Protein AF-A0A0R0IDP7-F1 (afdb_monomer)

Nearest PDB structures (foldseek):
  8xi2-assembly1_f  TM=9.512E-01  e=8.673E-04  Chlamydomonas reinhardtii
  3jb9-assembly1_n  TM=9.556E-01  e=2.676E-03  Schizosaccharomyces pombe 972h-
  5o9z-assembly1_d  TM=9.254E-01  e=3.895E-03  Homo sapiens
  8xi2-assembly1_c  TM=8.577E-01  e=1.983E-02  Chlamydomonas reinhardtii
  3cw1-assembly2_M  TM=7.377E-01  e=1.983E-02  Homo sapiens

pLDDT: mean 78.01, std 17.72, range [37.69, 93.31]

Solvent-accessible surface area (backbone atoms only — not comparable to full-atom values): 4506 Å² total; per-residue (Å²): 124,80,50,64,76,77,82,56,89,52,69,91,62,49,50,77,47,58,46,82,74,49,77,51,100,70,52,33,34,36,29,36,68,23,32,35,20,49,88,84,39,83,72,49,77,63,33,61,37,41,46,60,26,92,76,59,91,81,88,79,92,73,90,70,76,72,78,81,73,129

Foldseek 3Di:
DEPAVPPVPPLVAKDKDFAFDDADPQRKTWGAQIFIAGVNDTDDTDGT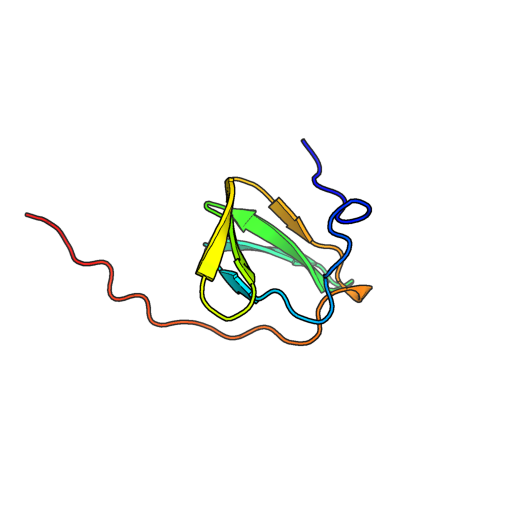YIYGRVSDPDDDDDPPPPPPDD

Radius of gyration: 12.5 Å; Cα contacts (8 Å, |Δi|>4): 105; chains: 1; bounding box: 26×37×30 Å

Structure (mmCIF, N/CA/C/O backbone):
data_AF-A0A0R0IDP7-F1
#
_entry.id   AF-A0A0R0IDP7-F1
#
loop_
_atom_site.group_PDB
_atom_site.id
_atom_site.type_symbol
_atom_site.label_atom_id
_atom_site.label_alt_id
_atom_site.label_comp_id
_atom_site.label_asym_id
_atom_site.label_entity_id
_atom_site.label_seq_id
_atom_site.pdbx_PDB_ins_code
_atom_site.Cartn_x
_atom_site.Cartn_y
_atom_site.Cartn_z
_atom_site.occupancy
_atom_site.B_iso_or_equiv
_atom_site.auth_seq_id
_atom_site.auth_comp_id
_atom_site.auth_asym_id
_atom_site.auth_atom_id
_atom_site.pdbx_PDB_model_num
ATOM 1 N N . MET A 1 1 ? 10.977 -2.457 8.106 1.00 45.50 1 MET A N 1
ATOM 2 C CA . MET A 1 1 ? 10.303 -3.749 8.339 1.00 45.50 1 MET A CA 1
ATOM 3 C C . MET A 1 1 ? 9.389 -3.961 7.147 1.00 45.50 1 MET A C 1
ATOM 5 O O . MET A 1 1 ? 8.327 -3.368 7.085 1.00 45.50 1 MET A O 1
ATOM 9 N N . LEU A 1 2 ? 9.888 -4.633 6.109 1.00 45.12 2 LEU A N 1
ATOM 10 C CA . LEU A 1 2 ? 9.159 -4.797 4.855 1.00 45.12 2 LEU A CA 1
ATOM 11 C C . LEU A 1 2 ? 8.037 -5.800 5.129 1.00 45.12 2 LEU A C 1
ATOM 13 O O . LEU A 1 2 ? 8.315 -6.995 5.216 1.00 45.12 2 LEU A O 1
AT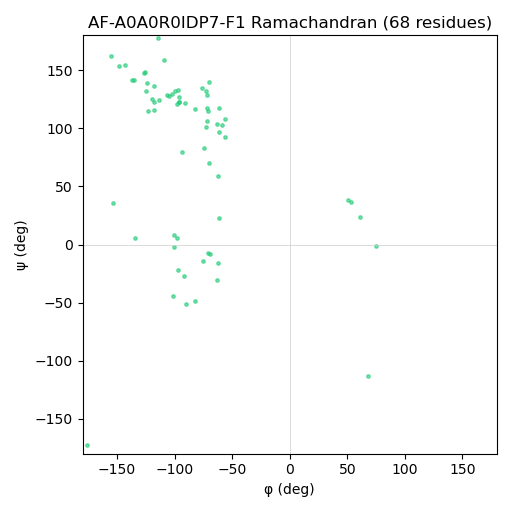OM 17 N N . LEU A 1 3 ? 6.799 -5.335 5.321 1.00 50.62 3 LEU A N 1
ATOM 18 C CA . LEU A 1 3 ? 5.637 -6.222 5.338 1.00 50.62 3 LEU A CA 1
ATOM 19 C C . LEU A 1 3 ? 5.426 -6.708 3.897 1.00 50.62 3 LEU A C 1
ATOM 21 O O . LEU A 1 3 ? 4.527 -6.273 3.190 1.00 50.62 3 LEU A O 1
ATOM 25 N N . CYS A 1 4 ? 6.336 -7.556 3.414 1.00 48.41 4 CYS A N 1
ATOM 26 C CA . CYS A 1 4 ? 6.147 -8.293 2.182 1.00 48.41 4 CYS A CA 1
ATOM 27 C C . CYS A 1 4 ? 4.935 -9.170 2.474 1.00 48.41 4 CYS A C 1
ATOM 29 O O . CYS A 1 4 ? 5.039 -10.093 3.279 1.00 48.41 4 CYS A O 1
ATOM 31 N N . MET A 1 5 ? 3.782 -8.778 1.929 1.00 51.91 5 MET A N 1
ATOM 32 C CA . MET A 1 5 ? 2.452 -9.364 2.124 1.00 51.91 5 MET A CA 1
ATOM 33 C C . MET A 1 5 ? 2.406 -10.821 1.621 1.00 51.91 5 MET A C 1
ATOM 35 O O . MET A 1 5 ? 1.673 -11.149 0.696 1.00 51.91 5 MET A O 1
ATOM 39 N N . HIS A 1 6 ? 3.245 -11.691 2.180 1.00 45.50 6 HIS A N 1
ATOM 40 C CA . HIS A 1 6 ? 3.206 -13.140 2.038 1.00 45.50 6 HIS A CA 1
ATOM 41 C C . HIS A 1 6 ? 2.358 -13.738 3.175 1.00 45.50 6 HIS A C 1
ATOM 43 O O . HIS A 1 6 ? 1.715 -14.759 2.983 1.00 45.50 6 HIS A O 1
ATOM 49 N N . GLU A 1 7 ? 2.272 -13.067 4.330 1.00 46.66 7 GLU A N 1
ATOM 50 C CA . GLU A 1 7 ? 1.513 -13.550 5.497 1.00 46.66 7 GLU A CA 1
ATOM 51 C C . GLU A 1 7 ? 0.108 -12.946 5.644 1.00 46.66 7 GLU A C 1
ATOM 53 O O . GLU A 1 7 ? -0.595 -13.231 6.611 1.00 46.66 7 GLU A O 1
ATOM 58 N N . VAL A 1 8 ? -0.353 -12.144 4.681 1.00 52.31 8 VAL A N 1
ATOM 59 C CA . VAL A 1 8 ? -1.746 -11.677 4.671 1.00 52.31 8 VAL A CA 1
ATOM 60 C C . VAL A 1 8 ? -2.555 -12.640 3.816 1.00 52.31 8 VAL A C 1
ATOM 62 O O . VAL A 1 8 ? -2.815 -12.401 2.639 1.00 52.31 8 VAL A O 1
ATOM 65 N N . GLY A 1 9 ? -2.914 -13.779 4.414 1.00 45.88 9 GLY A N 1
ATOM 66 C CA . GLY A 1 9 ? -3.656 -14.891 3.801 1.00 45.88 9 GLY A CA 1
ATOM 67 C C . GLY A 1 9 ? -5.071 -14.562 3.297 1.00 45.88 9 GLY A C 1
ATOM 68 O O . GLY A 1 9 ? -5.902 -15.457 3.193 1.00 45.88 9 GLY A O 1
ATOM 69 N N . SER A 1 10 ? -5.380 -13.298 2.998 1.00 46.78 10 SER A N 1
ATOM 70 C CA . SER A 1 10 ? -6.698 -12.844 2.552 1.00 46.78 10 SER A CA 1
ATOM 71 C C . SER A 1 10 ? -6.635 -11.572 1.692 1.00 46.78 10 SER A C 1
ATOM 73 O O . SER A 1 10 ? -7.522 -10.721 1.761 1.00 46.78 10 SER A O 1
ATOM 75 N N . LEU A 1 11 ? -5.606 -11.419 0.854 1.00 52.50 11 LEU A N 1
ATOM 76 C CA . LEU A 1 11 ? -5.448 -10.223 0.017 1.00 52.50 11 LEU A CA 1
ATOM 77 C C . LEU A 1 11 ? -6.589 -10.009 -1.005 1.00 52.50 11 LEU A C 1
ATOM 79 O O . LEU A 1 11 ? -6.768 -8.915 -1.522 1.00 52.50 11 LEU A O 1
ATOM 83 N N . VAL A 1 12 ? -7.405 -11.036 -1.263 1.00 53.78 12 VAL A N 1
ATOM 84 C CA . VAL A 1 12 ? -8.538 -10.970 -2.203 1.00 53.78 12 VAL A CA 1
ATOM 85 C C . VAL A 1 12 ? -9.746 -10.199 -1.630 1.00 53.78 12 VAL A C 1
ATOM 87 O O . VAL A 1 12 ? -10.631 -9.824 -2.391 1.00 53.78 12 VAL A O 1
ATOM 90 N N . LEU A 1 13 ? -9.799 -9.920 -0.317 1.00 63.53 13 LEU A N 1
ATOM 91 C CA . LEU A 1 13 ? -10.965 -9.285 0.338 1.00 63.53 13 LEU A CA 1
ATOM 92 C C . LEU A 1 13 ? -10.625 -8.139 1.310 1.00 63.53 13 LEU A C 1
ATOM 94 O O . LEU A 1 13 ? -11.520 -7.633 1.993 1.00 63.53 13 LEU A O 1
ATOM 98 N N . ALA A 1 14 ? -9.357 -7.737 1.402 1.00 78.62 14 ALA A N 1
ATOM 99 C CA . ALA A 1 14 ? -8.922 -6.692 2.323 1.00 78.62 14 ALA A CA 1
ATOM 100 C C . ALA A 1 14 ? -8.760 -5.341 1.608 1.00 78.62 14 ALA A C 1
ATOM 102 O O . ALA A 1 14 ? -8.129 -5.253 0.557 1.00 78.62 14 ALA A O 1
ATOM 103 N N . ASN A 1 15 ? -9.312 -4.279 2.195 1.00 88.31 15 ASN A N 1
ATOM 104 C CA . ASN A 1 15 ? -9.085 -2.903 1.767 1.00 88.31 15 ASN A CA 1
ATOM 105 C C . ASN A 1 15 ? -7.967 -2.288 2.619 1.00 88.31 15 ASN A C 1
ATOM 107 O O . ASN A 1 15 ? -8.081 -2.244 3.846 1.00 88.31 15 ASN A O 1
ATOM 111 N N . LEU A 1 16 ? -6.905 -1.812 1.969 1.00 90.31 16 LEU A N 1
ATOM 112 C CA . LEU A 1 16 ? -5.806 -1.101 2.616 1.00 90.31 16 LEU A CA 1
ATOM 113 C C . LEU A 1 16 ? -6.012 0.403 2.449 1.00 90.31 16 LEU A C 1
ATOM 115 O O . LEU A 1 16 ? -6.065 0.910 1.330 1.00 90.31 16 LEU A O 1
ATOM 119 N N . ALA A 1 17 ? -6.101 1.117 3.567 1.00 91.12 17 ALA A N 1
ATOM 120 C CA . ALA A 1 17 ? -6.190 2.572 3.583 1.00 91.12 17 ALA A CA 1
ATOM 121 C C . ALA A 1 17 ? -4.982 3.157 4.314 1.00 91.12 17 ALA A C 1
ATOM 123 O O . ALA A 1 17 ? -4.598 2.669 5.372 1.00 91.12 17 ALA A O 1
ATOM 124 N N . GLY A 1 18 ? -4.395 4.211 3.759 1.00 91.62 18 GLY A N 1
ATOM 125 C CA . GLY A 1 18 ? -3.235 4.881 4.334 1.00 91.62 18 GLY A CA 1
ATOM 126 C C . GLY A 1 18 ? -2.847 6.110 3.524 1.00 91.62 18 GLY A C 1
ATOM 127 O O . GLY A 1 18 ? -3.560 6.519 2.603 1.00 91.62 18 GLY A O 1
ATOM 128 N N . ILE A 1 19 ? -1.714 6.700 3.882 1.00 92.69 19 ILE A N 1
ATOM 129 C CA . ILE A 1 19 ? -1.109 7.814 3.159 1.00 92.69 19 ILE A CA 1
ATOM 130 C C . ILE A 1 19 ? -0.155 7.227 2.126 1.00 92.69 19 ILE A C 1
ATOM 132 O O . ILE A 1 19 ? 0.767 6.498 2.475 1.00 92.69 19 ILE A O 1
ATOM 136 N N . LEU A 1 20 ? -0.374 7.534 0.849 1.00 92.56 20 LEU A N 1
ATOM 137 C CA . LEU A 1 20 ? 0.542 7.144 -0.218 1.00 92.56 20 LEU A CA 1
ATOM 138 C C . LEU A 1 20 ? 1.827 7.977 -0.110 1.00 92.56 20 LEU A C 1
ATOM 140 O O . LEU A 1 20 ? 1.779 9.186 -0.326 1.00 92.56 20 LEU A O 1
ATOM 144 N N . ALA A 1 21 ? 2.957 7.331 0.178 1.00 93.31 21 ALA A N 1
ATOM 145 C CA . ALA A 1 21 ? 4.259 7.990 0.244 1.00 93.31 21 ALA A CA 1
ATOM 146 C C . ALA A 1 21 ? 4.967 7.970 -1.118 1.00 93.31 21 ALA A C 1
ATOM 148 O O . ALA A 1 21 ? 5.372 9.017 -1.619 1.00 93.31 21 ALA A O 1
ATOM 149 N N . CYS A 1 22 ? 5.074 6.791 -1.747 1.00 92.25 22 CYS A N 1
ATOM 150 C CA . CYS A 1 22 ? 5.771 6.606 -3.026 1.00 92.25 22 CYS A CA 1
ATOM 151 C C . CYS A 1 22 ? 5.135 5.495 -3.880 1.00 92.25 22 CYS A C 1
ATOM 153 O O . CYS A 1 22 ? 4.575 4.534 -3.348 1.00 92.25 22 CYS A O 1
ATOM 155 N N . LEU A 1 23 ? 5.299 5.603 -5.203 1.00 92.62 23 LEU A N 1
ATOM 156 C CA . LEU A 1 23 ? 4.907 4.614 -6.215 1.00 92.62 23 LEU A CA 1
ATOM 157 C C . LEU A 1 23 ? 6.028 4.478 -7.262 1.00 92.62 23 LEU A C 1
ATOM 159 O O . LEU A 1 23 ? 6.622 5.488 -7.640 1.00 92.62 23 LEU A O 1
ATOM 163 N N . ASP A 1 24 ? 6.304 3.263 -7.748 1.00 89.31 24 ASP A N 1
ATOM 164 C CA . ASP A 1 24 ? 7.305 3.003 -8.798 1.00 89.31 24 ASP A CA 1
ATOM 165 C C . ASP A 1 24 ? 6.706 2.473 -10.124 1.00 89.31 24 ASP A C 1
ATOM 167 O O . ASP A 1 24 ? 5.501 2.246 -10.250 1.00 89.31 24 ASP A O 1
ATOM 171 N N . GLY A 1 25 ? 7.560 2.259 -11.135 1.00 89.50 25 GLY A N 1
ATOM 172 C CA . GLY A 1 25 ? 7.166 1.745 -12.457 1.00 89.50 25 GLY A CA 1
ATOM 173 C C . GLY A 1 25 ? 6.709 0.278 -12.488 1.00 89.50 25 GLY A C 1
ATOM 174 O O . GLY A 1 25 ? 6.197 -0.173 -13.509 1.00 89.50 25 GLY A O 1
ATOM 175 N N . TYR A 1 26 ? 6.860 -0.458 -11.384 1.00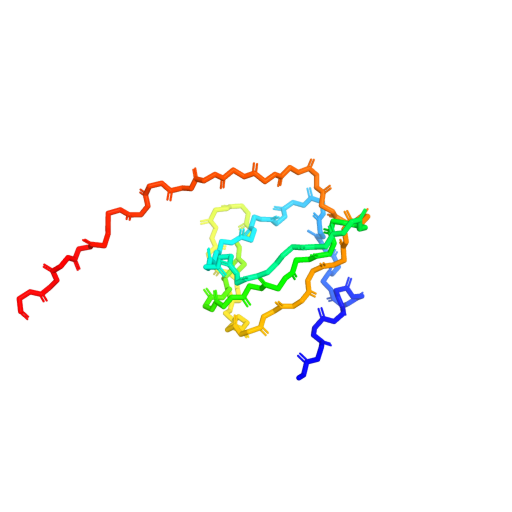 89.00 26 TYR A N 1
ATOM 176 C CA . TYR A 1 26 ? 6.305 -1.800 -11.178 1.00 89.00 26 TYR A CA 1
ATOM 177 C C . TYR A 1 26 ? 5.029 -1.768 -10.327 1.00 89.00 26 TYR A C 1
ATOM 179 O O . TYR A 1 26 ? 4.515 -2.821 -9.944 1.00 89.00 26 TYR A O 1
ATOM 187 N N . MET A 1 27 ? 4.520 -0.565 -10.041 1.00 89.38 27 MET A N 1
ATOM 188 C CA . MET A 1 27 ? 3.382 -0.293 -9.171 1.00 89.38 27 MET A CA 1
ATOM 189 C C . MET A 1 27 ? 3.583 -0.753 -7.722 1.00 89.38 27 MET A C 1
ATOM 191 O O . MET A 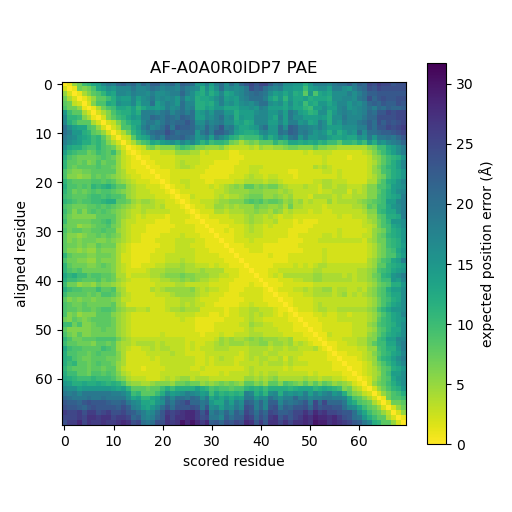1 27 ? 2.602 -0.983 -7.018 1.00 89.38 27 MET A O 1
ATOM 195 N N . ASN A 1 28 ? 4.823 -0.893 -7.244 1.00 88.88 28 ASN A N 1
ATOM 196 C CA . ASN A 1 28 ? 5.039 -1.098 -5.815 1.00 88.88 28 ASN A CA 1
ATOM 197 C C . ASN A 1 28 ? 4.725 0.189 -5.055 1.00 88.88 28 ASN A C 1
ATOM 199 O O . ASN A 1 28 ? 5.076 1.283 -5.498 1.00 88.88 28 ASN A O 1
ATOM 203 N N . ILE A 1 29 ? 4.083 0.043 -3.902 1.00 91.06 29 ILE A N 1
ATOM 204 C CA . ILE A 1 29 ? 3.510 1.144 -3.136 1.00 91.06 29 ILE A CA 1
ATOM 205 C C . ILE A 1 29 ? 4.170 1.191 -1.767 1.00 91.06 29 ILE A C 1
ATOM 207 O O . ILE A 1 29 ? 4.128 0.210 -1.027 1.00 91.06 29 ILE A O 1
ATOM 211 N N . ALA A 1 30 ? 4.724 2.341 -1.405 1.00 91.75 30 ALA A N 1
ATOM 212 C CA . ALA A 1 30 ? 5.040 2.653 -0.018 1.00 91.75 30 ALA A CA 1
ATOM 213 C C . ALA A 1 30 ? 3.891 3.476 0.572 1.00 91.75 30 ALA A C 1
ATOM 215 O O . ALA A 1 30 ? 3.505 4.499 -0.001 1.00 91.75 30 ALA A O 1
ATOM 216 N N . MET A 1 31 ? 3.348 3.029 1.702 1.00 92.00 31 MET A N 1
ATOM 217 C CA . MET A 1 31 ? 2.301 3.735 2.431 1.00 92.00 31 MET A CA 1
ATOM 218 C C . MET A 1 31 ? 2.677 3.944 3.892 1.00 92.00 31 MET A C 1
ATOM 220 O O . MET A 1 31 ? 3.308 3.090 4.506 1.00 92.00 31 MET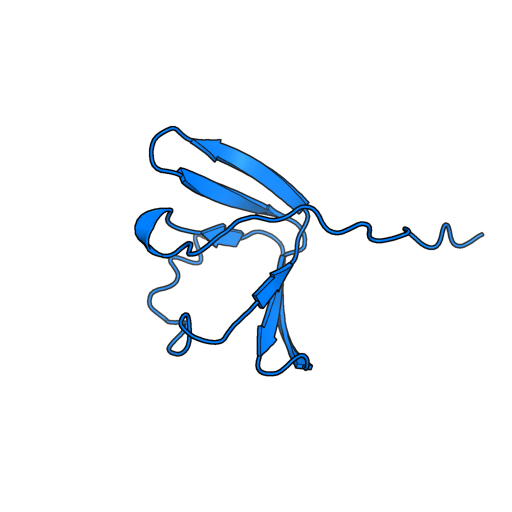 A O 1
ATOM 224 N N . GLU A 1 32 ? 2.211 5.047 4.456 1.00 92.94 32 GLU A N 1
ATOM 225 C CA . GLU A 1 32 ? 2.303 5.368 5.877 1.00 92.94 32 GLU A CA 1
ATOM 226 C C . GLU A 1 32 ? 0.916 5.283 6.519 1.00 92.94 32 GLU A C 1
ATOM 228 O O . GLU A 1 32 ? -0.113 5.393 5.844 1.00 92.94 32 GLU A O 1
ATOM 233 N N . GLN A 1 33 ? 0.874 5.107 7.843 1.00 92.38 33 GLN A N 1
ATOM 234 C CA . GLN A 1 33 ? -0.376 5.003 8.615 1.00 92.38 33 GLN A CA 1
ATOM 235 C C . GLN A 1 33 ? -1.370 3.980 8.027 1.00 92.38 33 GLN A C 1
ATOM 237 O O . GLN A 1 33 ? -2.581 4.195 8.005 1.00 92.38 33 GLN A O 1
ATOM 242 N N . THR A 1 34 ? -0.840 2.866 7.526 1.00 91.12 34 THR A N 1
ATOM 243 C CA . THR A 1 34 ? -1.588 1.833 6.816 1.00 91.12 34 THR A CA 1
ATOM 244 C C . THR A 1 34 ? -2.464 1.036 7.771 1.00 91.12 34 THR A C 1
ATOM 246 O O . THR A 1 34 ? -1.990 0.495 8.772 1.00 91.12 34 THR A O 1
ATOM 249 N N . GLU A 1 35 ? -3.737 0.919 7.421 1.00 91.56 35 GLU A N 1
ATOM 250 C CA . GLU A 1 35 ? -4.764 0.172 8.135 1.00 91.56 35 GLU A CA 1
ATOM 251 C C . GLU A 1 35 ? -5.398 -0.859 7.195 1.00 91.56 35 GLU A C 1
ATOM 253 O O . GLU A 1 35 ? -5.660 -0.580 6.023 1.00 91.56 35 GLU A O 1
ATOM 258 N N . GLU A 1 36 ? -5.651 -2.055 7.719 1.00 89.38 36 GLU A N 1
ATOM 259 C CA . GLU A 1 36 ? -6.310 -3.143 7.002 1.00 89.38 36 GLU A CA 1
ATOM 260 C C . GLU A 1 36 ? -7.762 -3.265 7.429 1.00 89.38 36 GLU A C 1
ATOM 262 O O . GLU A 1 36 ? -8.062 -3.404 8.617 1.00 89.38 36 GLU A O 1
ATOM 267 N N . TYR A 1 37 ? -8.653 -3.299 6.444 1.00 88.06 37 TYR A N 1
ATOM 268 C CA . TYR A 1 37 ? -10.071 -3.529 6.646 1.00 88.06 37 TYR A CA 1
ATOM 269 C C . TYR A 1 37 ? -10.510 -4.808 5.945 1.00 88.06 37 TYR A C 1
ATOM 271 O O . TYR A 1 37 ? -10.409 -4.917 4.726 1.00 88.06 37 TYR A O 1
ATOM 279 N N . VAL A 1 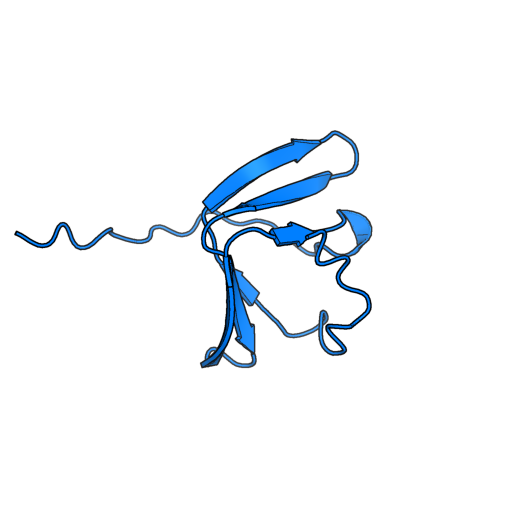38 ? -11.078 -5.746 6.700 1.00 86.50 38 VAL A N 1
ATOM 280 C CA . VAL A 1 38 ? -11.695 -6.965 6.159 1.00 86.50 38 VAL A CA 1
ATOM 281 C C . VAL A 1 38 ? -13.190 -6.881 6.425 1.00 86.50 38 VAL A C 1
ATOM 283 O O . VAL A 1 38 ? -13.606 -6.676 7.564 1.00 86.50 38 VAL A O 1
ATOM 286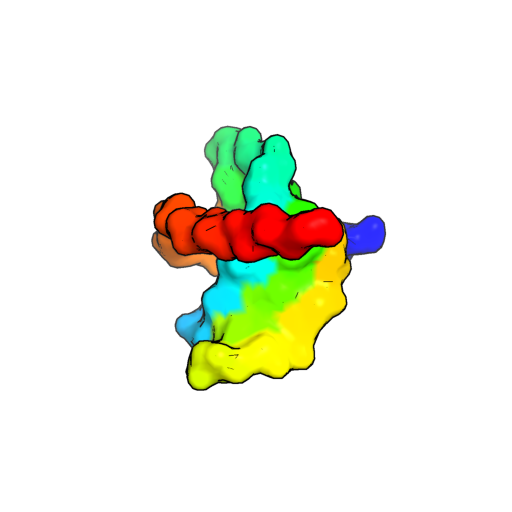 N N . ASN A 1 39 ? -14.011 -6.985 5.376 1.00 86.25 39 ASN A N 1
ATOM 287 C CA . ASN A 1 39 ? -15.465 -6.780 5.465 1.00 86.25 39 ASN A CA 1
ATOM 288 C C . ASN A 1 39 ? -15.849 -5.435 6.122 1.00 86.25 39 ASN A C 1
ATOM 290 O O . ASN A 1 39 ? -16.796 -5.352 6.900 1.00 86.25 39 ASN A O 1
ATOM 294 N N . GLY A 1 40 ? -15.068 -4.381 5.853 1.00 86.50 40 GLY A N 1
ATOM 295 C CA . GLY A 1 40 ? -15.273 -3.043 6.421 1.00 86.50 40 GLY A CA 1
ATOM 296 C C . GLY A 1 40 ? -14.867 -2.885 7.892 1.00 86.50 40 GLY A C 1
ATOM 297 O O . GLY A 1 40 ? -14.951 -1.779 8.419 1.00 86.50 40 GLY A O 1
ATOM 298 N N . GLN A 1 41 ? -14.397 -3.943 8.558 1.00 88.50 41 GLN A N 1
ATOM 299 C CA . GLN A 1 41 ? -13.918 -3.876 9.938 1.00 88.50 41 GLN A CA 1
ATOM 300 C C . GLN A 1 41 ? -12.401 -3.733 9.982 1.00 88.50 41 GLN A C 1
ATOM 302 O O . GLN A 1 41 ? -11.689 -4.483 9.314 1.00 88.50 41 GLN A O 1
ATOM 307 N N . LEU A 1 42 ? -11.913 -2.797 10.802 1.00 90.00 42 LEU A N 1
A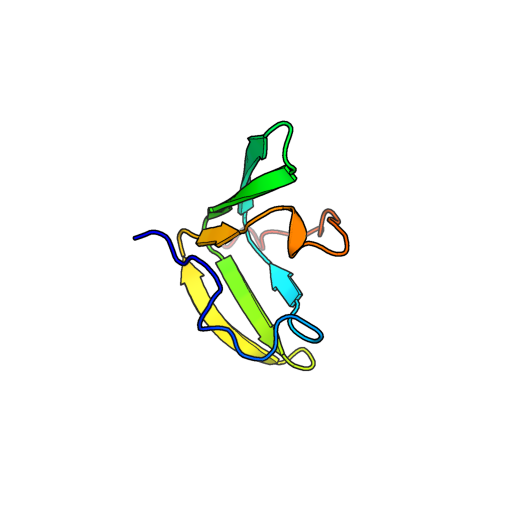TOM 308 C CA . LEU A 1 42 ? -10.485 -2.629 11.052 1.00 90.00 42 LEU A CA 1
ATOM 309 C C . LEU A 1 42 ? -9.928 -3.911 11.678 1.00 90.00 42 LEU A C 1
ATOM 311 O O . LEU A 1 42 ? -10.322 -4.289 12.783 1.00 90.00 42 LEU A O 1
ATOM 315 N N . LYS A 1 43 ? -9.001 -4.557 10.974 1.00 88.94 43 LYS A N 1
ATOM 316 C CA . LYS A 1 43 ? -8.356 -5.788 11.419 1.00 88.94 43 LYS A CA 1
ATOM 317 C C . LYS A 1 43 ? -6.963 -5.557 11.973 1.00 88.94 43 LYS A C 1
ATOM 319 O O . LYS A 1 43 ? -6.652 -6.102 13.028 1.00 88.94 43 LYS A O 1
ATOM 324 N N . ASN A 1 44 ? -6.165 -4.742 11.289 1.00 87.44 44 ASN A N 1
ATOM 325 C CA . ASN A 1 44 ? -4.783 -4.461 11.658 1.00 87.44 44 ASN A CA 1
ATOM 326 C C . ASN A 1 44 ? -4.406 -3.004 11.389 1.00 87.44 44 ASN A C 1
ATOM 328 O O . ASN A 1 44 ? -4.957 -2.350 10.503 1.00 87.44 44 ASN A O 1
ATOM 332 N N . LYS A 1 45 ? -3.414 -2.524 12.143 1.00 90.62 45 LYS A N 1
ATOM 333 C CA . LYS A 1 45 ? -2.692 -1.278 11.876 1.00 90.62 45 LYS A CA 1
ATOM 334 C C . LYS A 1 45 ? -1.231 -1.618 11.639 1.00 90.62 45 LYS A C 1
ATOM 336 O O . LYS A 1 45 ? -0.564 -2.111 12.543 1.00 90.62 45 LYS A O 1
ATOM 341 N N . TYR A 1 46 ? -0.757 -1.366 10.431 1.00 87.12 46 TYR A N 1
ATOM 342 C CA . TYR A 1 46 ? 0.607 -1.674 10.016 1.00 87.12 46 TYR A CA 1
ATOM 343 C C . TYR A 1 46 ? 1.543 -0.469 10.118 1.00 87.12 46 TYR A C 1
ATOM 345 O O . TYR A 1 46 ? 2.749 -0.659 10.232 1.00 87.12 46 TYR A O 1
ATOM 353 N N . GLY A 1 47 ? 1.010 0.760 10.117 1.00 89.75 47 GLY A N 1
ATOM 354 C CA . GLY A 1 47 ? 1.845 1.960 10.064 1.00 89.75 47 GLY A CA 1
ATOM 355 C C . GLY A 1 47 ? 2.532 2.050 8.703 1.00 89.75 47 GLY A C 1
ATOM 356 O O . GLY A 1 47 ? 1.852 2.209 7.688 1.00 89.75 47 GLY A O 1
ATOM 357 N N . ASP A 1 48 ? 3.849 1.905 8.671 1.00 90.62 48 ASP A N 1
ATOM 358 C CA . ASP A 1 48 ? 4.611 1.952 7.425 1.00 90.62 48 ASP A CA 1
ATOM 359 C C . ASP A 1 48 ? 4.558 0.591 6.725 1.00 90.62 48 ASP A C 1
ATOM 361 O O . ASP A 1 48 ? 5.035 -0.423 7.242 1.00 90.62 48 ASP A O 1
ATOM 365 N N . ALA A 1 49 ? 3.972 0.562 5.531 1.00 87.06 49 ALA A N 1
ATOM 366 C CA . ALA A 1 49 ? 3.764 -0.646 4.749 1.00 87.06 49 ALA A CA 1
ATOM 367 C C . ALA A 1 49 ? 4.349 -0.511 3.341 1.00 87.06 49 ALA A C 1
ATOM 369 O O . ALA A 1 49 ? 4.350 0.560 2.735 1.00 87.06 49 ALA A O 1
ATOM 370 N N . PHE A 1 50 ? 4.808 -1.638 2.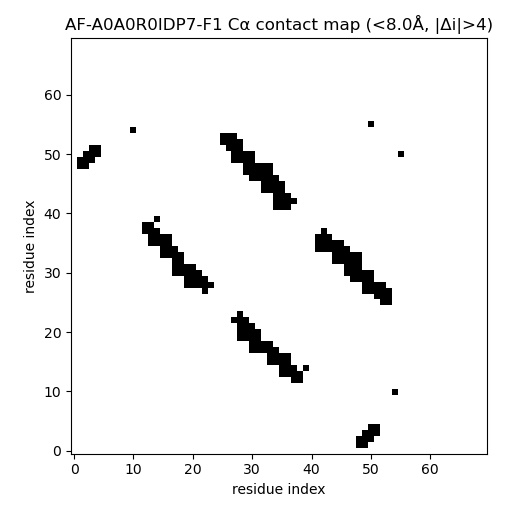799 1.00 88.62 50 PHE A N 1
ATOM 371 C CA . PHE A 1 50 ? 5.258 -1.743 1.416 1.00 88.62 50 PHE A CA 1
ATOM 372 C C . PHE A 1 50 ? 4.466 -2.836 0.703 1.00 88.62 50 PHE A C 1
ATOM 374 O O . PHE A 1 50 ? 4.558 -4.011 1.055 1.00 88.62 50 PHE A O 1
ATOM 381 N N . ILE A 1 51 ? 3.675 -2.449 -0.292 1.00 86.44 51 ILE A N 1
ATOM 382 C CA . ILE A 1 51 ? 2.760 -3.325 -1.021 1.00 86.44 51 ILE A CA 1
ATOM 383 C C . ILE A 1 51 ? 3.352 -3.586 -2.404 1.00 86.44 51 ILE A C 1
ATOM 385 O O . ILE A 1 51 ? 3.714 -2.660 -3.126 1.00 86.44 51 ILE A O 1
ATOM 389 N N . ARG A 1 52 ? 3.447 -4.860 -2.791 1.00 87.00 52 ARG A N 1
ATOM 390 C CA . ARG A 1 52 ? 3.962 -5.249 -4.108 1.00 87.00 52 ARG A CA 1
ATOM 391 C C . ARG A 1 52 ? 2.912 -4.993 -5.192 1.00 87.00 52 ARG A C 1
ATOM 393 O O . ARG A 1 52 ? 1.763 -5.390 -5.026 1.00 87.00 52 ARG A O 1
ATOM 400 N N . GLY A 1 53 ? 3.301 -4.403 -6.320 1.00 85.06 53 GLY A N 1
ATOM 401 C CA . GLY A 1 53 ? 2.342 -3.947 -7.335 1.00 85.06 53 GLY A CA 1
ATOM 402 C C . GLY A 1 53 ? 1.499 -5.042 -7.989 1.00 85.06 53 GLY A C 1
ATOM 403 O O . GLY A 1 53 ? 0.337 -4.819 -8.307 1.00 85.06 53 GLY A O 1
ATOM 404 N N . ASN A 1 54 ? 2.020 -6.265 -8.111 1.00 86.69 54 ASN A N 1
ATOM 405 C CA . ASN A 1 54 ? 1.273 -7.397 -8.682 1.00 86.69 54 ASN A CA 1
ATOM 406 C C . ASN A 1 54 ? 0.147 -7.926 -7.771 1.00 86.69 54 ASN A C 1
ATOM 408 O O . ASN A 1 54 ? -0.598 -8.810 -8.180 1.00 86.69 54 ASN A O 1
ATOM 412 N N . ASN A 1 55 ? 0.069 -7.429 -6.537 1.00 83.06 55 ASN A N 1
ATOM 413 C CA . ASN A 1 55 ? -0.954 -7.761 -5.552 1.00 83.06 55 ASN A CA 1
ATOM 414 C C . ASN A 1 55 ? -2.043 -6.670 -5.477 1.00 83.06 55 ASN A C 1
ATOM 416 O O . ASN A 1 55 ? -2.998 -6.796 -4.717 1.00 83.06 55 ASN A O 1
ATOM 420 N N . VAL A 1 56 ? -1.912 -5.586 -6.247 1.00 86.31 56 VAL A N 1
ATOM 421 C CA . VAL A 1 56 ? -2.826 -4.442 -6.208 1.00 86.31 56 VAL A CA 1
ATOM 422 C C . VAL A 1 56 ? -3.876 -4.590 -7.305 1.00 86.31 56 VAL A C 1
ATOM 424 O O . VAL A 1 56 ? -3.541 -4.672 -8.483 1.00 86.31 56 VAL A O 1
ATOM 427 N N . LEU A 1 57 ? -5.155 -4.597 -6.920 1.00 88.81 57 LEU A N 1
ATOM 428 C CA . LEU A 1 57 ? -6.268 -4.626 -7.875 1.00 88.81 57 LEU A CA 1
ATOM 429 C C . LEU A 1 57 ? -6.589 -3.229 -8.425 1.00 88.81 57 LEU A C 1
ATOM 431 O O . LEU A 1 57 ? -6.744 -3.055 -9.630 1.00 88.81 57 LEU A O 1
ATOM 435 N N . TYR A 1 58 ? -6.711 -2.237 -7.541 1.00 89.31 58 TYR A N 1
ATOM 436 C CA . TYR A 1 58 ? -6.942 -0.841 -7.907 1.00 89.31 58 TYR A CA 1
ATOM 437 C C . TYR A 1 58 ? -6.435 0.100 -6.810 1.00 89.31 58 TYR A C 1
ATOM 439 O O . TYR A 1 58 ? -6.251 -0.305 -5.662 1.00 89.31 58 TYR A O 1
ATOM 447 N N . ILE A 1 59 ? -6.243 1.369 -7.169 1.00 90.31 59 ILE A N 1
ATOM 448 C CA . ILE A 1 59 ? -5.906 2.452 -6.243 1.00 90.31 59 ILE A CA 1
ATOM 449 C C . ILE A 1 59 ? -6.952 3.549 -6.424 1.00 90.31 59 ILE A C 1
ATOM 451 O O . ILE A 1 59 ? -7.256 3.945 -7.549 1.00 90.31 59 ILE A O 1
ATOM 455 N N . SER A 1 60 ? -7.500 4.051 -5.322 1.00 91.12 60 SER A N 1
ATOM 456 C CA . SER A 1 60 ? -8.437 5.175 -5.335 1.00 91.12 60 SER A CA 1
ATOM 457 C C . SER A 1 60 ? -8.098 6.169 -4.239 1.00 91.12 60 SER A C 1
ATOM 459 O O . SER A 1 60 ? -7.788 5.774 -3.114 1.00 91.12 60 SER A O 1
ATOM 461 N N . THR A 1 61 ? -8.233 7.458 -4.535 1.00 90.50 61 THR A N 1
ATOM 462 C CA . THR A 1 61 ? -8.150 8.490 -3.505 1.00 90.50 61 THR A CA 1
ATOM 463 C C . THR A 1 61 ? -9.406 8.449 -2.641 1.00 90.50 61 THR A C 1
ATOM 465 O O . THR A 1 61 ? -10.531 8.415 -3.137 1.00 90.50 61 THR A O 1
ATOM 468 N N . SER A 1 62 ? -9.219 8.456 -1.326 1.00 84.50 62 SER A N 1
ATOM 469 C CA . SER A 1 62 ? -10.314 8.621 -0.374 1.00 84.50 62 SER A CA 1
ATOM 470 C C . SER A 1 62 ? -10.257 10.030 0.188 1.00 84.50 62 SER A C 1
ATOM 472 O O . SER A 1 62 ? -9.224 10.456 0.701 1.00 84.50 62 SER A O 1
ATOM 474 N N . LYS A 1 63 ? -11.372 10.759 0.129 1.00 76.88 63 LYS A N 1
ATOM 475 C CA . LYS A 1 63 ? -11.514 12.008 0.879 1.00 76.88 63 LYS A CA 1
ATOM 476 C C . LYS A 1 63 ? -11.717 11.652 2.352 1.00 76.88 63 LYS A C 1
ATOM 478 O O . LYS A 1 63 ? -12.850 11.578 2.815 1.00 76.88 63 LYS A O 1
ATOM 483 N N . ARG A 1 64 ? -10.636 11.396 3.097 1.00 64.75 64 ARG A N 1
ATOM 484 C CA . ARG A 1 64 ? -10.710 11.540 4.555 1.00 64.75 64 ARG A CA 1
ATOM 485 C C . ARG A 1 64 ? -10.769 13.036 4.812 1.00 64.75 64 ARG A C 1
ATOM 487 O O . ARG A 1 64 ? -9.770 13.728 4.649 1.00 64.75 64 ARG A O 1
ATOM 494 N N . THR A 1 65 ? -11.943 13.535 5.183 1.00 58.25 65 THR A N 1
ATOM 495 C CA . THR A 1 65 ? -12.006 14.783 5.938 1.00 58.25 65 THR A CA 1
ATOM 496 C C . THR A 1 65 ? -11.191 14.509 7.191 1.00 58.25 65 THR A C 1
ATOM 498 O O . THR A 1 65 ? -11.626 13.746 8.054 1.00 58.25 65 THR A O 1
ATOM 501 N N . LEU A 1 66 ? -9.962 15.023 7.247 1.00 56.50 66 LEU A N 1
ATOM 502 C CA . LEU A 1 66 ? -9.279 15.173 8.519 1.00 56.50 66 LEU A CA 1
ATOM 503 C C . LEU A 1 66 ? -10.246 16.029 9.326 1.00 56.50 66 LEU A C 1
ATOM 505 O O . LEU A 1 66 ? -10.495 17.177 8.968 1.00 56.50 66 LEU A O 1
ATOM 509 N N . ALA A 1 67 ? -10.908 15.436 10.317 1.00 51.66 67 ALA A N 1
ATOM 510 C CA . ALA A 1 67 ? -11.524 16.244 11.343 1.00 51.66 67 ALA A CA 1
ATOM 511 C C . ALA A 1 67 ? -10.344 16.981 11.975 1.00 51.66 67 ALA A C 1
ATOM 513 O O . ALA A 1 67 ? -9.586 16.388 12.741 1.00 51.66 67 ALA A O 1
ATOM 514 N N . GLU A 1 68 ? -10.118 18.218 11.533 1.00 47.22 68 GLU A N 1
ATOM 515 C CA . GLU A 1 68 ? -9.309 19.193 12.241 1.00 47.22 68 GLU A CA 1
ATOM 516 C C . GLU A 1 68 ? -9.940 19.306 13.628 1.00 47.22 68 GLU A C 1
ATOM 518 O O . GLU A 1 68 ? -10.954 19.971 13.838 1.00 47.22 68 GLU A O 1
ATOM 523 N N . GLY A 1 69 ? -9.414 18.507 14.550 1.00 52.78 69 GLY A N 1
ATOM 524 C CA . GLY A 1 69 ? -9.658 18.660 15.966 1.00 52.78 69 GLY A CA 1
ATOM 525 C C . GLY A 1 69 ? -8.902 19.898 16.423 1.00 52.78 69 GLY A C 1
ATOM 526 O O . GLY A 1 69 ? -7.685 19.945 16.265 1.00 52.78 69 GLY A O 1
ATOM 527 N N . ALA A 1 70 ? -9.691 20.861 16.900 1.00 37.69 70 ALA A N 1
ATOM 528 C CA . ALA A 1 70 ? -9.390 21.979 17.796 1.00 37.69 70 ALA A CA 1
ATOM 529 C C . ALA A 1 70 ? -8.007 22.006 18.471 1.00 37.69 70 ALA A C 1
ATOM 531 O O . ALA A 1 70 ? -7.596 20.969 19.040 1.00 37.69 70 ALA A O 1
#

Secondary structure (DSSP, 8-state):
----TTS-TTTTTEEEEEEEEEE-TT--EEEEEEEEEETTEEEEEEEEEEE-GGG---------------

Sequence (70 aa):
MLLCMHEVGSLVLANLAGILACLDGYMNIAMEQTEEYVNGQLKNKYGDAFIRGNNVLYISTSKRTLAEGA

Organism: Glycine max (NCBI:txid3847)

Mean predicted aligned error: 7.96 Å

InterPro domains:
  IPR001163 Sm domain, eukaryotic/archaea-type [PF01423] (16-60)
  IPR001163 Sm domain, eukaryotic/archaea-type [SM00651] (2-61)
  IPR010920 LSM domain superfamily [SSF50182] (16-61)
  IPR016487 Sm-like protein Lsm6/SmF [PTHR11021] (17-64)
  IPR047575 Sm domain [PS52002] (1-65)